Protein AF-A0A0C9SEK8-F1 (afdb_monomer)

Foldseek 3Di:
DPQQVVVVVVLVVLLCLVVCDVVVLADPVLSVVSVVLSVVLVVCSVVVVRVVSVVSSCLAANPPDDVPRHHSCCVGRVARHPVDSPDDDDPPVRVVPVD

pLDDT: mean 80.01, std 14.08, range [40.78, 96.75]

Radius of gyration: 15.39 Å; Cα contacts (8 Å, |Δi|>4): 79; chains: 1; bounding box: 40×40×31 Å

Mean predicted aligned error: 8.55 Å

Organism: Amblyomma americanum (NCBI:txid6943)

Secondary structure (DSSP, 8-state):
--SHHHHHHHHHHH--HHHHHHTTSS-HHHHHHHHHHHHHHHHHHHTT-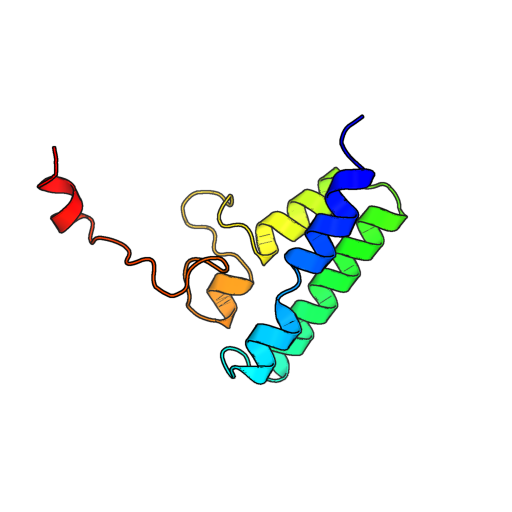HHHHHHHHHHHH-TTSPTTPPPHHHHHH--S-TT-TT-----HHHHTT--

Solvent-accessible surface area (backbone atoms only — not comparable to full-atom values): 5930 Å² total; per-residue (Å²): 138,75,64,69,83,53,47,59,63,44,47,68,69,64,61,48,49,65,60,36,37,78,70,62,52,31,53,74,67,47,37,49,56,44,52,54,50,53,50,53,31,50,51,26,51,75,71,66,38,53,68,62,20,52,53,50,47,32,49,36,62,38,85,82,49,60,95,91,59,73,27,52,45,32,69,65,54,68,42,87,38,83,94,40,83,80,68,75,80,74,53,74,76,61,57,73,76,75,122

Structure (mmCIF, N/CA/C/O backbone):
data_AF-A0A0C9SEK8-F1
#
_entry.id   AF-A0A0C9SEK8-F1
#
loop_
_atom_site.group_PDB
_atom_site.id
_atom_site.type_symbol
_atom_site.label_atom_id
_atom_site.label_alt_id
_atom_site.label_comp_id
_atom_site.label_asym_id
_atom_site.label_entity_id
_atom_site.label_seq_id
_atom_site.pdbx_PDB_ins_code
_atom_site.Cartn_x
_atom_site.Cartn_y
_atom_site.Cartn_z
_atom_site.occupancy
_atom_site.B_iso_or_equiv
_atom_site.auth_seq_id
_atom_site.auth_comp_id
_atom_site.auth_asym_id
_atom_site.auth_atom_id
_atom_site.pdbx_PDB_model_num
ATOM 1 N N . MET A 1 1 ? -13.491 16.037 14.528 1.00 40.78 1 MET A N 1
ATOM 2 C CA . MET A 1 1 ? -13.796 14.654 14.106 1.00 40.78 1 MET A CA 1
ATOM 3 C C . MET A 1 1 ? -13.801 14.570 12.580 1.00 40.78 1 MET A C 1
ATOM 5 O O . MET A 1 1 ? -14.857 14.585 11.973 1.00 40.78 1 MET A O 1
ATOM 9 N N . LEU A 1 2 ? -12.618 14.540 11.954 1.00 50.44 2 LEU A N 1
ATOM 10 C CA . LEU A 1 2 ? -12.452 14.408 10.492 1.00 50.44 2 LEU A CA 1
ATOM 11 C C . LEU A 1 2 ? -12.092 12.963 10.067 1.00 50.44 2 LEU A C 1
ATOM 13 O O . LEU A 1 2 ? -11.727 12.733 8.922 1.00 50.44 2 LEU A O 1
ATOM 17 N N . GLY A 1 3 ? -12.156 11.995 10.992 1.00 52.34 3 GLY A N 1
ATOM 18 C CA . GLY A 1 3 ? -11.496 10.690 10.841 1.00 52.34 3 GLY A CA 1
ATOM 19 C C . GLY A 1 3 ? -12.241 9.660 9.991 1.00 52.34 3 GLY A C 1
ATOM 20 O O . GLY A 1 3 ? -11.630 9.039 9.135 1.00 52.34 3 GLY A O 1
ATOM 21 N N . VAL A 1 4 ? -13.552 9.491 10.180 1.00 53.59 4 VAL A N 1
ATOM 22 C CA . VAL A 1 4 ? -14.264 8.312 9.640 1.00 53.59 4 VAL A CA 1
ATOM 23 C C . VAL A 1 4 ? -14.751 8.527 8.202 1.00 53.59 4 VAL A C 1
ATOM 25 O O . VAL A 1 4 ? -14.539 7.690 7.330 1.00 53.59 4 VAL A O 1
ATOM 28 N N . GLY A 1 5 ? -15.335 9.699 7.922 1.00 56.38 5 GLY A N 1
ATOM 29 C CA . GLY A 1 5 ? -15.902 10.015 6.604 1.00 56.38 5 GLY A CA 1
ATOM 30 C C . GLY A 1 5 ? -14.868 10.265 5.500 1.00 56.38 5 GLY A C 1
ATOM 31 O O . GLY A 1 5 ? -15.203 10.159 4.327 1.00 56.38 5 GLY A O 1
ATOM 32 N N . PHE A 1 6 ? -13.618 10.586 5.852 1.00 58.31 6 PHE A N 1
ATOM 33 C CA . PHE A 1 6 ? -12.542 10.808 4.879 1.00 58.31 6 PHE A CA 1
ATOM 34 C C . PHE A 1 6 ? -11.794 9.517 4.524 1.00 58.31 6 PHE A C 1
ATOM 36 O O . PHE A 1 6 ? -11.403 9.333 3.374 1.00 58.31 6 PHE A O 1
ATOM 43 N N . LEU A 1 7 ? -11.607 8.611 5.491 1.00 60.03 7 LEU A N 1
ATOM 44 C CA . LEU A 1 7 ? -10.815 7.395 5.296 1.00 60.03 7 LEU A CA 1
ATOM 45 C C . LEU A 1 7 ? -11.497 6.391 4.367 1.00 60.03 7 LEU A C 1
ATOM 47 O O . LEU A 1 7 ? -10.821 5.827 3.519 1.00 60.03 7 LEU A O 1
ATOM 51 N N . PHE A 1 8 ? -12.814 6.199 4.466 1.00 66.12 8 PHE A N 1
ATOM 52 C CA . PHE A 1 8 ? -13.511 5.216 3.627 1.00 66.12 8 PHE A CA 1
ATOM 53 C C . PHE A 1 8 ? -13.420 5.547 2.123 1.00 66.12 8 PHE A C 1
ATOM 55 O O . PHE A 1 8 ? -12.904 4.721 1.369 1.00 66.12 8 PHE A O 1
ATOM 62 N N . PRO A 1 9 ? -13.776 6.772 1.673 1.00 73.94 9 PRO A N 1
ATOM 63 C CA . PRO A 1 9 ? -13.589 7.162 0.275 1.00 73.94 9 PRO A CA 1
ATOM 64 C C . PRO A 1 9 ? -12.115 7.172 -0.144 1.00 73.94 9 PRO A C 1
ATOM 66 O O . PRO A 1 9 ? -11.791 6.844 -1.282 1.00 73.94 9 PRO A O 1
ATOM 69 N N . LEU A 1 10 ? -11.203 7.528 0.770 1.00 75.88 10 LEU A N 1
ATOM 70 C CA . LEU A 1 10 ? -9.771 7.497 0.490 1.00 75.88 10 LEU A CA 1
ATOM 71 C C . LEU A 1 10 ? -9.272 6.073 0.245 1.00 75.88 10 LEU A C 1
ATOM 73 O O . LEU A 1 10 ? -8.438 5.890 -0.633 1.00 75.88 10 LEU A O 1
ATOM 77 N N . LEU A 1 11 ? -9.750 5.077 0.995 1.00 79.06 11 LEU A N 1
ATOM 78 C CA . LEU A 1 11 ? -9.314 3.691 0.836 1.00 79.06 11 LEU A CA 1
ATOM 79 C C . LEU A 1 11 ? -9.718 3.124 -0.518 1.00 79.06 11 LEU A C 1
ATOM 81 O O . LEU A 1 11 ? -8.891 2.485 -1.159 1.00 79.06 11 LEU A O 1
ATOM 85 N N . ASP A 1 12 ? -10.928 3.420 -0.984 1.00 79.50 12 ASP A N 1
ATOM 86 C CA . ASP A 1 12 ? -11.379 2.970 -2.302 1.00 79.50 12 ASP A CA 1
ATOM 87 C C . ASP A 1 12 ? -10.610 3.657 -3.446 1.00 79.50 12 ASP A C 1
ATOM 89 O O . ASP A 1 12 ? -10.379 3.049 -4.486 1.00 79.50 12 ASP A O 1
ATOM 93 N N . ILE A 1 13 ? -10.143 4.896 -3.247 1.00 78.75 13 ILE A N 1
ATOM 94 C CA . ILE A 1 13 ? -9.276 5.602 -4.208 1.00 78.75 13 ILE A CA 1
ATOM 95 C C . ILE A 1 13 ? -7.821 5.104 -4.131 1.00 78.75 13 ILE A C 1
ATOM 97 O O . ILE A 1 13 ? -7.118 5.035 -5.141 1.00 78.75 13 ILE A O 1
ATOM 101 N N . ALA A 1 14 ? -7.335 4.807 -2.927 1.00 83.25 14 ALA A N 1
ATOM 102 C CA . ALA A 1 14 ? -5.950 4.430 -2.675 1.00 83.25 14 ALA A CA 1
ATOM 103 C C . ALA A 1 14 ? -5.656 2.968 -3.033 1.00 83.25 14 ALA A C 1
ATOM 105 O O . ALA A 1 14 ? -4.501 2.641 -3.329 1.00 83.25 14 ALA A O 1
ATOM 106 N N . ASP A 1 15 ? -6.668 2.101 -3.013 1.00 89.31 15 ASP A N 1
ATOM 107 C CA . ASP A 1 15 ? -6.563 0.702 -3.411 1.00 89.31 15 ASP A CA 1
ATOM 108 C C . ASP A 1 15 ? -6.405 0.572 -4.934 1.00 89.31 15 ASP A C 1
ATOM 110 O O . ASP A 1 15 ? -7.350 0.383 -5.695 1.00 89.31 15 ASP A O 1
ATOM 114 N N . SER A 1 16 ? -5.158 0.690 -5.394 1.00 87.88 16 SER A N 1
ATOM 115 C CA . SER A 1 16 ? -4.791 0.559 -6.810 1.00 87.88 16 SER A CA 1
ATOM 116 C C . SER A 1 16 ? -4.525 -0.885 -7.241 1.00 87.88 16 SER A C 1
ATOM 118 O O . SER A 1 16 ? -4.029 -1.108 -8.345 1.00 87.88 16 SER A O 1
ATOM 120 N N . THR A 1 17 ? -4.850 -1.872 -6.404 1.00 91.88 17 THR A N 1
ATOM 121 C CA . THR A 1 17 ? -4.444 -3.271 -6.594 1.00 91.88 17 THR A CA 1
ATOM 122 C C . THR A 1 17 ? -4.819 -3.820 -7.972 1.00 91.88 17 THR A C 1
ATOM 124 O O . THR A 1 17 ? -3.961 -4.341 -8.686 1.00 91.88 17 THR A O 1
ATOM 127 N N . GLU A 1 18 ? -6.080 -3.659 -8.384 1.00 91.62 18 GLU A N 1
ATOM 128 C CA . GLU A 1 18 ? -6.560 -4.161 -9.679 1.00 91.62 18 GLU A CA 1
ATOM 129 C C . GLU A 1 18 ? -5.957 -3.402 -10.861 1.00 91.62 18 GLU A C 1
ATOM 131 O O . GLU A 1 18 ? -5.581 -4.013 -11.860 1.00 91.62 18 GLU A O 1
ATOM 136 N N . TYR A 1 19 ? -5.791 -2.082 -10.737 1.00 89.31 19 TYR A N 1
ATOM 137 C CA . TYR A 1 19 ? -5.124 -1.288 -11.767 1.00 89.31 19 TYR A CA 1
ATOM 138 C C . TYR A 1 19 ? -3.690 -1.778 -11.990 1.00 89.31 19 TYR A C 1
ATOM 140 O O . TYR A 1 19 ? -3.291 -2.018 -13.130 1.00 89.31 19 TYR A O 1
ATOM 148 N N . LEU A 1 20 ? -2.922 -1.971 -10.914 1.00 90.06 20 LEU A N 1
ATOM 149 C CA . LEU A 1 20 ? -1.535 -2.435 -10.988 1.00 90.06 20 LEU A CA 1
ATOM 150 C C . LEU A 1 20 ? -1.432 -3.839 -11.584 1.00 90.06 20 LEU A C 1
ATOM 152 O O . LEU A 1 20 ? -0.513 -4.114 -12.354 1.00 90.06 20 LEU A O 1
ATOM 156 N N . TYR A 1 21 ? -2.377 -4.716 -11.256 1.00 92.62 21 TYR A N 1
ATOM 157 C CA . TYR A 1 21 ? -2.394 -6.077 -11.774 1.00 92.62 21 TYR A CA 1
ATOM 158 C C . TYR A 1 21 ? -2.754 -6.13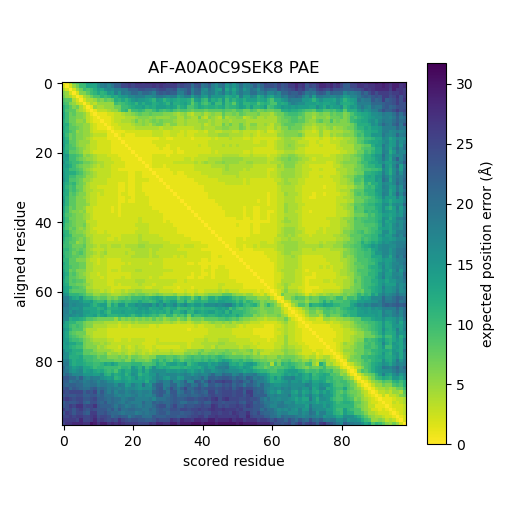3 -13.264 1.00 92.62 21 TYR A C 1
ATOM 160 O O . TYR A 1 21 ? -2.012 -6.703 -14.062 1.00 92.62 21 TYR A O 1
ATOM 168 N N . ILE A 1 22 ? -3.850 -5.485 -13.672 1.00 91.75 22 ILE A N 1
ATOM 169 C CA . ILE A 1 22 ? -4.313 -5.490 -15.070 1.00 91.75 22 ILE A CA 1
ATOM 170 C C . ILE A 1 22 ? -3.301 -4.789 -15.989 1.00 91.75 22 ILE A C 1
ATOM 172 O O . ILE A 1 22 ? -3.085 -5.223 -17.121 1.00 91.75 22 ILE A O 1
ATOM 176 N N . SER A 1 23 ? -2.626 -3.746 -15.494 1.00 88.06 23 SER A N 1
ATOM 177 C CA . SER A 1 23 ? -1.528 -3.072 -16.207 1.00 88.06 23 SER A CA 1
ATOM 178 C C . SER A 1 23 ? -0.202 -3.845 -16.195 1.00 88.06 23 SER A C 1
ATOM 180 O O . SER A 1 23 ? 0.768 -3.384 -16.795 1.00 88.06 23 SER A O 1
ATOM 182 N N . ARG A 1 24 ? -0.156 -5.027 -15.560 1.00 88.25 24 ARG A N 1
ATOM 183 C CA . ARG A 1 24 ? 1.031 -5.886 -15.407 1.00 88.25 24 ARG A CA 1
ATOM 184 C C . ARG A 1 24 ? 2.214 -5.210 -14.708 1.00 88.25 24 ARG A C 1
ATOM 186 O O . ARG A 1 24 ? 3.362 -5.584 -14.936 1.00 88.25 24 ARG A O 1
ATOM 193 N N . LEU A 1 25 ? 1.946 -4.230 -13.847 1.00 87.94 25 LEU A N 1
ATOM 194 C CA . LEU A 1 25 ? 2.960 -3.620 -12.980 1.00 87.94 25 LEU A CA 1
ATOM 195 C C . LEU A 1 25 ? 3.253 -4.485 -11.747 1.00 87.94 25 LEU A C 1
ATOM 197 O O . LEU A 1 25 ? 4.289 -4.309 -11.112 1.00 87.94 25 LEU A O 1
ATOM 201 N N . ILE A 1 26 ? 2.350 -5.413 -11.419 1.00 92.12 26 ILE A N 1
ATOM 202 C CA . ILE A 1 26 ? 2.536 -6.461 -10.412 1.00 92.12 26 ILE A CA 1
ATOM 203 C C . ILE A 1 26 ? 2.048 -7.805 -10.959 1.00 92.12 26 ILE A C 1
ATOM 205 O O . ILE A 1 26 ? 1.180 -7.849 -11.832 1.00 92.12 26 ILE A O 1
ATOM 209 N N . ASP A 1 27 ? 2.593 -8.895 -10.427 1.00 92.31 27 ASP A N 1
ATOM 210 C CA . ASP A 1 27 ? 2.161 -10.265 -10.711 1.00 92.31 27 ASP A CA 1
ATOM 211 C C . ASP A 1 27 ? 1.104 -10.753 -9.700 1.00 92.31 27 ASP A C 1
ATOM 213 O O . ASP A 1 27 ? 0.644 -10.004 -8.831 1.00 92.31 27 ASP A O 1
ATOM 217 N N . ASP A 1 28 ? 0.709 -12.026 -9.797 1.00 96.00 28 ASP A N 1
ATOM 218 C CA . ASP A 1 28 ? -0.265 -12.64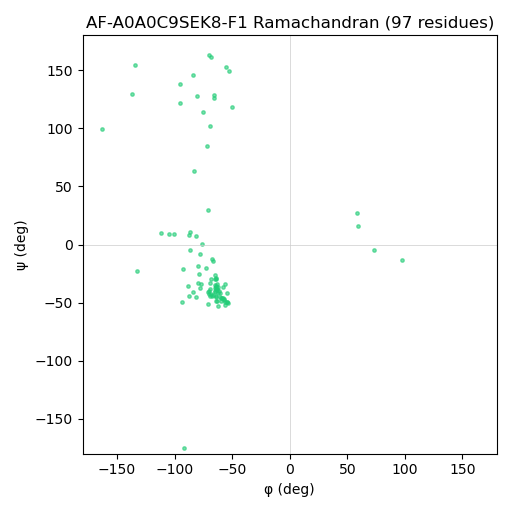0 -8.882 1.00 96.00 28 ASP A CA 1
ATOM 219 C C . ASP A 1 28 ? 0.182 -12.566 -7.415 1.00 96.00 28 ASP A C 1
ATOM 221 O O . ASP A 1 28 ? -0.634 -12.363 -6.508 1.00 96.00 28 ASP A O 1
ATOM 225 N N . HIS A 1 29 ? 1.487 -12.704 -7.172 1.00 94.94 29 HIS A N 1
ATOM 226 C CA . HIS A 1 29 ? 2.059 -12.634 -5.836 1.00 94.94 29 HIS A CA 1
ATOM 227 C C . HIS A 1 29 ? 1.988 -11.205 -5.278 1.00 94.94 29 HIS A C 1
ATOM 229 O O . HIS A 1 29 ? 1.576 -11.000 -4.134 1.00 94.94 29 HIS A O 1
ATOM 235 N N . GLY A 1 30 ? 2.330 -10.204 -6.090 1.00 92.25 30 GLY A N 1
ATOM 236 C CA . GLY A 1 30 ? 2.181 -8.794 -5.753 1.00 92.25 30 GLY A CA 1
ATOM 237 C C . GLY A 1 30 ? 0.725 -8.418 -5.495 1.00 92.25 30 GLY A C 1
ATOM 238 O O . GLY A 1 30 ? 0.425 -7.796 -4.474 1.00 92.25 30 GLY A O 1
ATOM 239 N N . ARG A 1 31 ? -0.200 -8.873 -6.351 1.00 95.06 31 ARG A N 1
ATOM 240 C CA . ARG A 1 31 ? -1.643 -8.667 -6.170 1.00 95.06 31 ARG A CA 1
ATOM 241 C C . ARG A 1 31 ? -2.121 -9.223 -4.833 1.00 95.06 31 ARG A C 1
ATOM 243 O O . ARG A 1 31 ? -2.818 -8.527 -4.099 1.00 95.06 31 ARG A O 1
ATOM 250 N N . LYS A 1 32 ? -1.722 -10.450 -4.483 1.00 96.75 32 LYS A N 1
ATOM 251 C CA . LYS A 1 32 ? -2.104 -11.078 -3.211 1.00 96.75 32 LYS A CA 1
ATOM 252 C C . LYS A 1 32 ? -1.636 -10.261 -2.003 1.00 96.75 32 LYS A C 1
ATOM 254 O O . LYS A 1 32 ? -2.440 -10.003 -1.110 1.00 96.75 32 LYS A O 1
ATOM 259 N N . GLN A 1 33 ? -0.383 -9.800 -2.004 1.00 95.31 33 GLN A N 1
ATOM 260 C CA . GLN A 1 33 ? 0.158 -8.968 -0.921 1.00 95.31 33 GLN A CA 1
ATOM 261 C C . GLN A 1 33 ? -0.617 -7.657 -0.749 1.00 95.31 33 GLN A C 1
ATOM 263 O O . GLN A 1 33 ? -0.903 -7.241 0.374 1.00 95.31 33 GLN A O 1
ATOM 268 N N . PHE A 1 34 ? -0.972 -7.012 -1.860 1.00 94.00 34 PHE A N 1
ATOM 269 C CA . PHE A 1 34 ? -1.774 -5.796 -1.848 1.00 94.00 34 PHE A CA 1
ATOM 270 C C . PHE A 1 34 ? -3.186 -6.043 -1.295 1.00 94.00 34 PHE A C 1
ATOM 272 O O . PHE A 1 34 ? -3.599 -5.345 -0.369 1.00 94.00 34 PHE A O 1
ATOM 279 N N . VAL A 1 35 ? -3.885 -7.081 -1.772 1.00 95.50 35 VAL A N 1
ATOM 280 C CA . VAL A 1 35 ? -5.219 -7.458 -1.269 1.00 95.50 35 VAL A CA 1
ATOM 281 C C . VAL A 1 35 ? -5.192 -7.736 0.234 1.00 95.50 35 VAL A C 1
ATOM 283 O O . VAL A 1 35 ? -6.042 -7.239 0.970 1.00 95.50 35 VAL A O 1
ATOM 286 N N . GLU A 1 36 ? -4.228 -8.523 0.714 1.00 96.00 36 GLU A N 1
ATOM 287 C CA . GLU A 1 36 ? -4.095 -8.833 2.144 1.00 96.00 36 GLU A CA 1
ATOM 288 C C . GLU A 1 36 ? -3.843 -7.571 2.971 1.00 96.00 36 GLU A C 1
ATOM 290 O O . GLU A 1 36 ? -4.430 -7.390 4.040 1.00 96.00 36 GLU A O 1
ATOM 295 N N . ARG A 1 37 ? -3.023 -6.655 2.452 1.00 95.00 37 ARG A N 1
ATOM 296 C CA . ARG A 1 37 ? -2.728 -5.397 3.126 1.00 95.00 37 ARG A CA 1
ATOM 297 C C . ARG A 1 37 ? -3.943 -4.475 3.203 1.00 95.00 37 ARG A C 1
ATOM 299 O O . ARG A 1 37 ? -4.196 -3.923 4.270 1.00 95.00 37 ARG A O 1
ATOM 306 N N . PHE A 1 38 ? -4.700 -4.320 2.119 1.00 94.25 38 PHE A N 1
ATOM 307 C CA . PHE A 1 38 ? -5.912 -3.497 2.117 1.00 94.25 38 PHE A CA 1
ATOM 308 C C . PHE A 1 38 ? -7.038 -4.112 2.952 1.00 94.25 38 PHE A C 1
ATOM 310 O O . PHE A 1 38 ? -7.745 -3.373 3.634 1.00 94.25 38 PHE A O 1
ATOM 317 N N . LYS A 1 39 ? -7.150 -5.446 3.010 1.00 94.75 39 LYS A N 1
ATOM 318 C CA . LYS A 1 39 ? -8.039 -6.128 3.967 1.00 94.75 39 LYS A CA 1
ATOM 319 C C . LYS A 1 39 ? -7.690 -5.791 5.414 1.00 94.75 39 LYS A C 1
ATOM 321 O O . LYS A 1 39 ? -8.580 -5.451 6.183 1.00 94.75 39 LYS A O 1
ATOM 326 N N . LEU A 1 40 ? -6.405 -5.832 5.769 1.00 94.94 40 LEU A N 1
ATOM 327 C CA . LEU A 1 40 ? -5.951 -5.476 7.114 1.00 94.94 40 LEU A CA 1
ATOM 328 C C . LEU A 1 40 ? -6.239 -4.004 7.451 1.00 94.94 40 LEU A C 1
ATOM 330 O O . LEU A 1 40 ? -6.640 -3.695 8.567 1.00 94.94 40 LEU A O 1
ATOM 334 N N . ILE A 1 41 ? -6.065 -3.091 6.491 1.00 92.75 41 ILE A N 1
ATOM 335 C CA . ILE A 1 41 ? -6.398 -1.675 6.695 1.00 92.75 41 ILE A CA 1
ATOM 336 C C . ILE A 1 41 ? -7.903 -1.497 6.937 1.00 92.75 41 ILE A C 1
ATOM 338 O O . ILE A 1 41 ? -8.277 -0.765 7.848 1.00 92.75 41 ILE A O 1
ATOM 342 N N . ARG A 1 42 ? -8.758 -2.173 6.155 1.00 91.62 42 ARG A N 1
ATOM 343 C CA . ARG A 1 42 ? -10.219 -2.132 6.338 1.00 91.62 42 ARG A CA 1
ATOM 344 C C . ARG A 1 42 ? -10.631 -2.687 7.703 1.00 91.62 42 ARG A C 1
ATOM 346 O O . ARG A 1 42 ? -11.415 -2.034 8.376 1.00 91.62 42 ARG A O 1
ATOM 353 N N . TYR A 1 43 ? -10.017 -3.784 8.148 1.00 94.00 43 TYR A N 1
ATOM 354 C CA . TYR A 1 43 ? -10.216 -4.326 9.497 1.00 94.00 43 TYR A CA 1
ATOM 355 C C . TYR A 1 43 ? -9.948 -3.276 10.590 1.00 94.00 43 TYR A C 1
ATOM 357 O O . TYR A 1 43 ? -10.804 -3.032 11.428 1.00 94.00 43 TYR A O 1
ATOM 365 N N . PHE A 1 44 ? -8.811 -2.571 10.543 1.00 92.50 44 PHE A N 1
ATOM 366 C CA . PHE A 1 44 ? -8.522 -1.517 11.529 1.00 92.50 44 PHE A CA 1
ATOM 367 C C . PHE A 1 44 ? -9.494 -0.331 11.463 1.00 92.50 44 PHE A C 1
ATOM 369 O O . PHE A 1 44 ? -9.723 0.323 12.472 1.00 92.50 44 PHE A O 1
ATOM 376 N N . VAL A 1 45 ? -10.071 -0.033 10.295 1.00 88.56 45 VAL A N 1
ATOM 377 C CA . VAL A 1 45 ? -11.129 0.985 10.190 1.00 88.56 45 VAL A CA 1
ATOM 378 C C . VAL A 1 45 ? -12.429 0.504 10.833 1.00 88.56 45 VAL A C 1
ATOM 380 O O . VAL A 1 45 ? -13.082 1.297 11.505 1.00 88.56 45 VAL A O 1
ATOM 383 N N . GLU A 1 46 ? -12.798 -0.763 10.633 1.00 90.25 46 GLU A N 1
ATOM 384 C CA . GLU A 1 46 ? -13.995 -1.377 11.225 1.00 90.25 46 GLU A CA 1
ATOM 385 C C . GLU A 1 46 ? -13.908 -1.443 12.758 1.00 90.25 46 GLU A C 1
ATOM 387 O O . GLU A 1 46 ? -14.900 -1.181 13.429 1.00 90.25 46 GLU A O 1
ATOM 392 N N . GLU A 1 47 ? -12.712 -1.682 13.302 1.00 93.50 47 GLU A N 1
ATOM 393 C CA . GLU A 1 47 ? -12.431 -1.675 14.747 1.00 93.50 47 GLU A CA 1
ATOM 394 C C . GLU A 1 47 ? -12.205 -0.263 15.331 1.00 93.50 47 GLU A C 1
ATOM 396 O O . GLU A 1 47 ? -11.812 -0.114 16.485 1.00 93.50 47 GLU A O 1
ATOM 401 N N . GLU A 1 48 ? -12.419 0.796 14.543 1.00 89.75 48 GLU A N 1
ATOM 402 C CA . GLU A 1 48 ? -12.181 2.199 14.923 1.00 89.75 48 GLU A CA 1
ATOM 403 C C . GLU A 1 48 ? -10.719 2.530 15.323 1.00 89.75 48 GLU A C 1
ATOM 405 O O . GLU A 1 48 ? -10.422 3.605 15.858 1.00 89.75 48 GLU A O 1
ATOM 410 N N . GLU A 1 49 ? -9.760 1.663 14.984 1.00 90.88 49 GLU A N 1
ATOM 411 C CA . GLU A 1 49 ? -8.315 1.840 15.179 1.00 90.88 49 GLU A CA 1
ATOM 412 C C . GLU A 1 49 ? -7.697 2.679 14.039 1.00 90.88 49 GLU A C 1
ATOM 414 O O . GLU A 1 49 ? -6.859 2.247 13.239 1.00 90.88 49 GLU A O 1
ATOM 419 N N . TYR A 1 50 ? -8.134 3.937 13.925 1.00 86.94 50 TYR A N 1
ATOM 420 C CA . TYR A 1 50 ? -7.796 4.798 12.783 1.00 86.94 50 TYR A CA 1
ATOM 421 C C . TYR A 1 50 ? -6.303 5.132 12.657 1.00 86.94 50 TYR A C 1
ATOM 423 O O . TYR A 1 50 ? -5.813 5.371 11.549 1.00 86.94 50 TYR A O 1
ATOM 431 N N . PHE A 1 51 ? -5.569 5.184 13.772 1.00 88.12 51 PHE A N 1
ATOM 432 C CA . PHE A 1 51 ? -4.133 5.465 13.752 1.00 88.12 51 PHE A CA 1
ATOM 433 C C . PHE A 1 51 ? -3.360 4.303 13.113 1.00 88.12 51 PHE A C 1
ATOM 435 O O . PHE A 1 51 ? -2.498 4.513 12.255 1.00 88.12 51 PHE A O 1
ATOM 442 N N . GLU A 1 52 ? -3.723 3.076 13.463 1.00 91.19 52 GLU A N 1
ATOM 443 C CA . GLU A 1 52 ? -3.209 1.828 12.923 1.00 91.19 52 GLU A CA 1
ATOM 444 C C . GLU A 1 52 ? -3.552 1.728 11.437 1.00 91.19 52 GLU A C 1
ATOM 446 O O . GLU A 1 52 ? -2.649 1.537 10.615 1.00 91.19 52 GLU A O 1
ATOM 451 N N . ALA A 1 53 ? -4.813 1.975 11.067 1.00 90.75 53 ALA A N 1
ATOM 452 C CA . ALA A 1 53 ? -5.246 2.024 9.672 1.00 90.75 53 ALA A CA 1
ATOM 453 C C . ALA A 1 53 ? -4.411 3.022 8.846 1.00 90.75 53 ALA A C 1
ATOM 455 O O . ALA A 1 53 ? -3.857 2.664 7.802 1.00 90.75 53 ALA A O 1
ATOM 456 N N . ALA A 1 54 ? -4.239 4.256 9.336 1.00 87.00 54 ALA A N 1
ATOM 457 C CA . 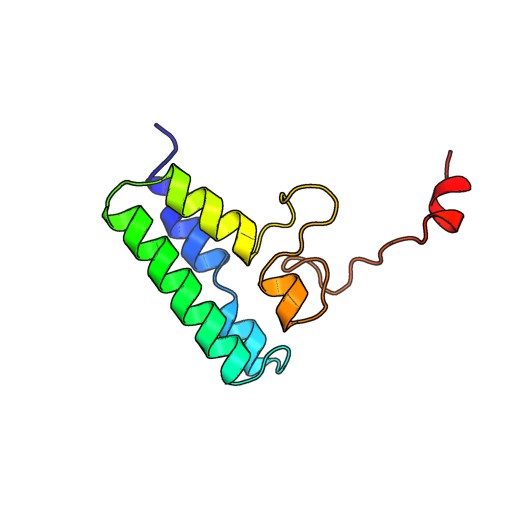ALA A 1 54 ? -3.448 5.290 8.668 1.00 87.00 54 ALA A CA 1
ATOM 458 C C . ALA A 1 54 ? -1.959 4.915 8.561 1.00 87.00 54 ALA A C 1
ATOM 460 O O . ALA A 1 54 ? -1.321 5.150 7.528 1.00 87.00 54 ALA A O 1
ATOM 461 N N . LYS A 1 55 ? -1.395 4.287 9.597 1.00 88.19 55 LYS A N 1
ATOM 462 C CA . LYS A 1 55 ? -0.014 3.787 9.604 1.00 88.19 55 LYS A CA 1
ATOM 463 C C . LYS A 1 55 ? 0.192 2.688 8.563 1.00 88.19 55 LYS A C 1
ATOM 465 O O . LYS A 1 55 ? 1.189 2.719 7.834 1.00 88.19 55 LYS A O 1
ATOM 470 N N . PHE A 1 56 ? -0.728 1.730 8.466 1.00 91.12 56 PHE A N 1
ATOM 471 C CA . PHE A 1 56 ? -0.667 0.680 7.449 1.00 91.12 56 PHE A CA 1
ATOM 472 C C . PHE A 1 56 ? -0.864 1.241 6.044 1.00 91.12 56 PHE A C 1
ATOM 474 O O . PHE A 1 56 ? -0.090 0.889 5.151 1.00 91.12 56 PHE A O 1
ATOM 481 N N . LEU A 1 57 ? -1.818 2.154 5.847 1.00 89.50 57 LEU A N 1
ATOM 482 C CA . LEU A 1 57 ? -2.023 2.826 4.565 1.00 89.50 57 LEU A CA 1
ATOM 483 C C . LEU A 1 57 ? -0.756 3.568 4.126 1.00 89.50 57 LEU A C 1
ATOM 485 O O . LEU A 1 57 ? -0.281 3.382 3.004 1.00 89.50 57 LEU A O 1
ATOM 489 N N . THR A 1 58 ? -0.140 4.312 5.048 1.00 87.12 58 THR A N 1
ATOM 490 C CA . THR A 1 58 ? 1.103 5.042 4.789 1.00 87.12 58 THR A CA 1
ATOM 491 C C . THR A 1 58 ? 2.203 4.106 4.301 1.00 87.12 58 THR A C 1
ATOM 493 O O . THR A 1 58 ? 2.752 4.295 3.223 1.00 87.12 58 THR A O 1
ATOM 496 N N . ARG A 1 59 ? 2.459 3.013 5.025 1.00 89.56 59 ARG A N 1
ATOM 497 C CA . ARG A 1 59 ? 3.487 2.023 4.656 1.00 89.56 59 ARG A CA 1
ATOM 498 C C . ARG A 1 59 ? 3.180 1.247 3.375 1.00 89.56 59 ARG A C 1
ATOM 500 O O . ARG A 1 59 ? 4.051 0.548 2.858 1.00 89.56 59 ARG A O 1
ATOM 507 N N . THR A 1 60 ? 1.949 1.308 2.885 1.00 90.00 60 THR A N 1
ATOM 508 C CA . THR A 1 60 ? 1.529 0.556 1.702 1.00 90.00 60 THR A CA 1
ATOM 509 C C . THR A 1 60 ? 1.678 1.395 0.445 1.00 90.00 60 THR A C 1
ATOM 511 O O . THR A 1 60 ? 2.313 0.937 -0.504 1.00 90.00 60 THR A O 1
ATOM 514 N N . VAL A 1 61 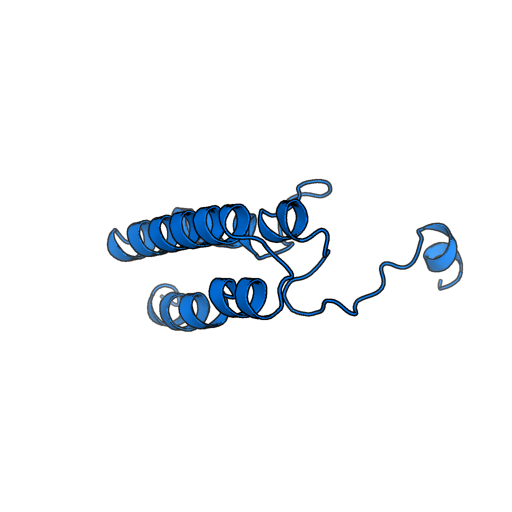? 1.164 2.628 0.464 1.00 86.50 61 VAL A N 1
ATOM 515 C CA . VAL A 1 61 ? 1.007 3.445 -0.750 1.00 86.50 61 VAL A CA 1
ATOM 516 C C . VAL A 1 61 ? 1.513 4.881 -0.626 1.00 86.50 61 VAL A C 1
ATOM 518 O O . VAL A 1 61 ? 1.839 5.498 -1.640 1.00 86.50 61 VAL A O 1
ATOM 521 N N . MET A 1 62 ? 1.618 5.435 0.588 1.00 76.94 62 MET A N 1
ATOM 522 C CA . MET A 1 62 ? 2.024 6.831 0.762 1.00 76.94 62 MET A CA 1
ATOM 523 C C . MET A 1 62 ? 3.525 6.923 1.018 1.00 76.94 62 MET A C 1
ATOM 525 O O . MET A 1 62 ? 4.049 6.428 2.012 1.00 76.94 62 MET A O 1
ATOM 529 N N . SER A 1 63 ? 4.240 7.648 0.166 1.00 66.31 63 SER A N 1
ATOM 530 C CA . SER A 1 63 ? 5.674 7.916 0.331 1.00 66.31 63 SER A CA 1
ATOM 531 C C . SER A 1 63 ? 5.989 8.890 1.489 1.00 66.31 63 SER A C 1
ATOM 533 O O . SER A 1 63 ? 6.956 9.637 1.415 1.00 66.31 63 SER A O 1
ATOM 535 N N . MET A 1 64 ? 5.166 8.915 2.546 1.00 66.25 64 MET A N 1
ATOM 536 C CA . MET A 1 64 ? 5.352 9.693 3.783 1.00 66.25 64 MET A CA 1
ATOM 537 C C . MET A 1 64 ? 6.179 8.935 4.837 1.00 66.25 64 MET A C 1
ATOM 539 O O . MET A 1 64 ? 6.272 9.359 5.988 1.00 66.25 64 MET A O 1
ATOM 543 N N . SER A 1 65 ? 6.755 7.791 4.463 1.00 62.72 65 SER A N 1
ATOM 544 C CA . SER A 1 65 ? 7.631 7.007 5.335 1.00 62.72 65 SER A CA 1
ATOM 545 C C . SER A 1 65 ? 8.947 7.756 5.596 1.00 62.72 65 SER A C 1
ATOM 547 O O . SER A 1 65 ? 9.295 8.697 4.877 1.00 62.72 65 SER A O 1
ATOM 549 N N . LYS A 1 66 ? 9.685 7.369 6.645 1.00 67.62 66 LYS A N 1
ATOM 550 C CA . LYS A 1 66 ? 10.963 8.016 6.992 1.00 67.62 66 LYS A CA 1
ATOM 551 C C . LYS A 1 66 ? 11.934 7.994 5.799 1.00 67.62 66 LYS A C 1
ATOM 553 O O . LYS A 1 66 ? 11.871 7.062 4.995 1.00 67.62 66 LYS A O 1
ATOM 558 N N . PRO A 1 67 ? 12.876 8.953 5.690 1.00 66.50 67 PRO A N 1
ATOM 559 C CA . PRO A 1 67 ? 13.901 8.919 4.649 1.00 66.50 67 PRO A CA 1
ATOM 560 C C . PRO A 1 67 ? 14.602 7.551 4.597 1.00 66.50 67 PRO A C 1
ATOM 562 O O . PRO A 1 67 ? 15.212 7.129 5.576 1.00 66.50 67 PRO A O 1
ATOM 565 N N . GLY A 1 68 ? 14.492 6.857 3.460 1.00 72.12 68 GLY A N 1
ATOM 566 C CA . GLY A 1 68 ? 15.070 5.523 3.244 1.00 72.12 68 GLY A CA 1
ATOM 567 C C . GLY A 1 68 ? 14.110 4.340 3.431 1.00 72.12 68 GLY A C 1
ATOM 568 O O . GLY A 1 68 ? 14.432 3.244 2.975 1.00 72.12 68 GLY A O 1
ATOM 569 N N . GLU A 1 69 ? 12.928 4.532 4.023 1.00 81.62 69 GLU A N 1
ATOM 570 C CA . GLU A 1 69 ? 11.894 3.493 4.081 1.00 81.62 69 GLU A CA 1
ATOM 571 C C . GLU A 1 69 ? 11.112 3.438 2.761 1.00 81.62 69 GLU A C 1
ATOM 573 O O . GLU A 1 69 ? 10.603 4.452 2.281 1.00 81.62 69 GLU A O 1
ATOM 578 N N . LYS A 1 70 ? 11.006 2.236 2.181 1.00 85.00 70 LYS A N 1
ATOM 579 C CA . LYS A 1 70 ? 10.200 1.976 0.983 1.00 85.00 70 LYS A CA 1
ATOM 580 C C . LYS A 1 70 ? 8.821 1.451 1.367 1.00 85.00 70 LYS A C 1
ATOM 582 O O . LYS A 1 70 ? 8.703 0.580 2.229 1.00 85.00 70 LYS A O 1
ATOM 587 N N . THR A 1 71 ? 7.788 1.939 0.694 1.00 89.44 71 THR A N 1
ATOM 588 C CA . THR A 1 71 ? 6.432 1.401 0.794 1.00 89.44 71 THR A CA 1
ATOM 589 C C . THR A 1 71 ? 6.334 0.027 0.133 1.00 89.44 71 THR A C 1
ATOM 591 O O . THR A 1 71 ? 7.173 -0.346 -0.691 1.00 89.44 71 THR A O 1
ATOM 594 N N . LEU A 1 72 ? 5.276 -0.726 0.448 1.00 89.38 72 LEU A N 1
ATOM 595 C CA . LEU A 1 72 ? 4.977 -1.981 -0.250 1.00 89.38 72 LEU A CA 1
ATOM 596 C C . LEU A 1 72 ? 4.880 -1.767 -1.771 1.00 89.38 72 LEU A C 1
ATOM 598 O O . LEU A 1 72 ? 5.442 -2.545 -2.538 1.00 89.38 72 LEU A O 1
ATOM 602 N N . PHE A 1 73 ? 4.244 -0.673 -2.196 1.00 89.44 73 PHE A N 1
ATOM 603 C CA . PHE A 1 73 ? 4.192 -0.267 -3.598 1.00 89.44 73 PHE A CA 1
ATOM 604 C C . PHE A 1 73 ? 5.582 -0.111 -4.217 1.00 89.44 73 PHE A C 1
ATOM 606 O O . PHE A 1 73 ? 5.850 -0.697 -5.266 1.00 89.44 73 PHE A O 1
ATOM 613 N N . GLN A 1 74 ? 6.484 0.619 -3.557 1.00 87.88 74 GLN A N 1
ATOM 614 C CA . GLN A 1 74 ? 7.847 0.827 -4.052 1.00 87.88 74 GLN A CA 1
ATOM 615 C C . GLN A 1 74 ? 8.639 -0.482 -4.126 1.00 87.88 74 GLN A C 1
ATOM 617 O O . GLN A 1 74 ? 9.440 -0.667 -5.039 1.00 87.88 74 GLN A O 1
ATOM 622 N N . LEU A 1 75 ? 8.430 -1.389 -3.169 1.00 88.25 75 LEU A N 1
ATOM 623 C CA . LEU A 1 75 ? 9.121 -2.676 -3.126 1.00 88.25 75 LEU A CA 1
ATOM 624 C C . LEU A 1 75 ? 8.659 -3.625 -4.232 1.00 88.25 75 LEU A C 1
ATOM 626 O O . LEU A 1 75 ? 9.497 -4.286 -4.837 1.00 88.25 75 LEU A O 1
ATOM 630 N N . ILE A 1 76 ? 7.352 -3.695 -4.489 1.00 87.75 76 ILE A N 1
ATOM 631 C CA . ILE A 1 76 ? 6.788 -4.661 -5.440 1.00 87.75 76 ILE A CA 1
ATOM 632 C C . ILE A 1 76 ? 6.859 -4.139 -6.876 1.00 87.75 76 ILE A C 1
ATOM 634 O O . ILE A 1 76 ? 7.179 -4.897 -7.783 1.00 87.75 76 ILE A O 1
ATOM 638 N N . THR A 1 77 ? 6.573 -2.856 -7.096 1.00 84.94 77 THR A N 1
ATOM 639 C CA . THR A 1 77 ? 6.480 -2.303 -8.457 1.00 84.94 77 THR A CA 1
ATOM 640 C C . THR A 1 77 ? 7.789 -1.697 -8.960 1.00 84.94 77 THR A C 1
ATOM 642 O O . THR A 1 77 ? 7.958 -1.486 -10.157 1.00 84.94 77 THR A O 1
ATOM 645 N N . GLY A 1 78 ? 8.701 -1.343 -8.049 1.00 80.69 78 GLY A N 1
ATOM 646 C CA . GLY A 1 78 ? 9.904 -0.571 -8.363 1.00 80.69 78 GLY A CA 1
ATOM 647 C C . GLY A 1 78 ? 9.657 0.916 -8.659 1.00 80.69 78 GLY A C 1
ATOM 648 O O . GLY A 1 78 ? 10.625 1.663 -8.804 1.00 80.69 78 GLY A O 1
ATOM 649 N N . PHE A 1 79 ? 8.401 1.377 -8.715 1.00 80.38 79 PHE A N 1
ATOM 650 C CA . PHE A 1 79 ? 8.072 2.789 -8.910 1.00 80.38 79 PHE A CA 1
ATOM 651 C C . PHE A 1 79 ? 8.098 3.562 -7.598 1.00 80.38 79 PHE A C 1
ATOM 653 O O . PHE A 1 79 ? 7.700 3.069 -6.548 1.00 80.38 79 PHE A O 1
ATOM 660 N N . GLU A 1 80 ? 8.512 4.822 -7.671 1.00 74.50 80 GLU A N 1
ATOM 661 C CA . GLU A 1 80 ? 8.664 5.681 -6.492 1.00 74.50 80 GLU A CA 1
ATOM 662 C C . GLU A 1 80 ? 7.328 6.220 -5.958 1.00 74.50 80 GLU A C 1
ATOM 664 O O . GLU A 1 80 ? 7.158 6.384 -4.750 1.00 74.50 80 GLU A O 1
ATOM 669 N N . HIS A 1 81 ? 6.361 6.486 -6.842 1.00 71.19 81 HIS A N 1
ATOM 670 C CA . HIS A 1 81 ? 5.087 7.092 -6.462 1.00 71.19 81 HIS A CA 1
ATOM 671 C C . HIS A 1 81 ? 3.906 6.425 -7.161 1.00 71.19 81 HIS A C 1
ATOM 673 O O . HIS A 1 81 ? 3.857 6.364 -8.388 1.00 71.19 81 HIS A O 1
ATOM 679 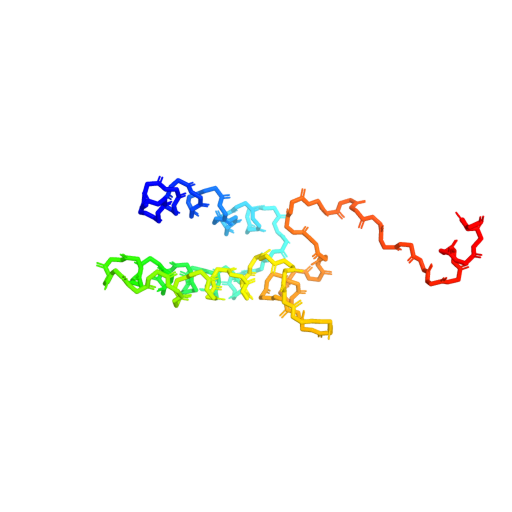N N . GLN A 1 82 ? 2.893 6.041 -6.382 1.00 65.62 82 GLN A N 1
ATOM 680 C CA . GLN A 1 82 ? 1.643 5.498 -6.919 1.00 65.62 82 GLN A CA 1
ATOM 681 C C . GLN A 1 82 ? 0.868 6.525 -7.755 1.00 65.62 82 GLN A C 1
ATOM 683 O O . GLN A 1 82 ? 0.303 6.184 -8.787 1.00 65.62 82 GLN A O 1
ATOM 688 N N . GLY A 1 83 ? 0.870 7.796 -7.342 1.00 63.97 83 GLY A N 1
ATOM 689 C CA . GLY A 1 83 ? 0.157 8.866 -8.050 1.00 63.97 83 GLY A CA 1
ATOM 690 C C . GLY A 1 83 ? 0.863 9.382 -9.308 1.00 63.97 83 GLY A C 1
ATOM 691 O O . GLY A 1 83 ? 0.304 10.213 -10.019 1.00 63.97 83 GLY A O 1
ATOM 692 N N . SER A 1 84 ? 2.104 8.957 -9.576 1.00 58.06 84 SER A N 1
ATOM 693 C CA . SER A 1 84 ? 2.831 9.372 -10.776 1.00 58.06 84 SER A CA 1
ATOM 694 C C . SER A 1 84 ? 4.013 8.450 -11.063 1.00 58.06 84 SER A C 1
ATOM 696 O O . SER A 1 84 ? 5.104 8.624 -10.524 1.00 58.06 84 SER A O 1
ATOM 698 N N . ILE A 1 85 ? 3.805 7.516 -11.989 1.00 57.53 85 ILE A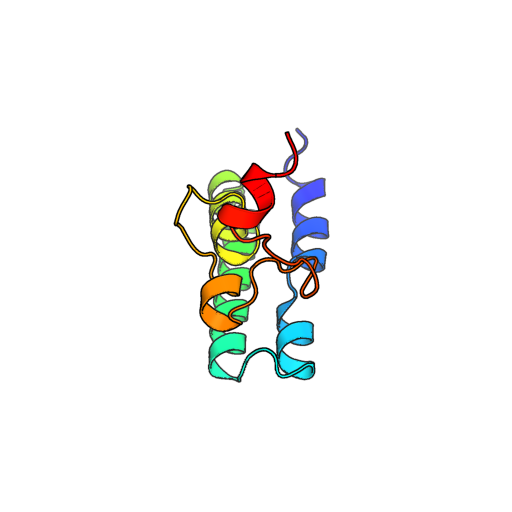 N 1
ATOM 699 C CA . ILE A 1 85 ? 4.864 6.661 -12.546 1.00 57.53 85 ILE A CA 1
ATOM 700 C C . ILE A 1 85 ? 5.900 7.495 -13.332 1.00 57.53 85 ILE A C 1
ATOM 702 O O . ILE A 1 85 ? 7.068 7.130 -13.420 1.00 57.53 85 ILE A O 1
ATOM 706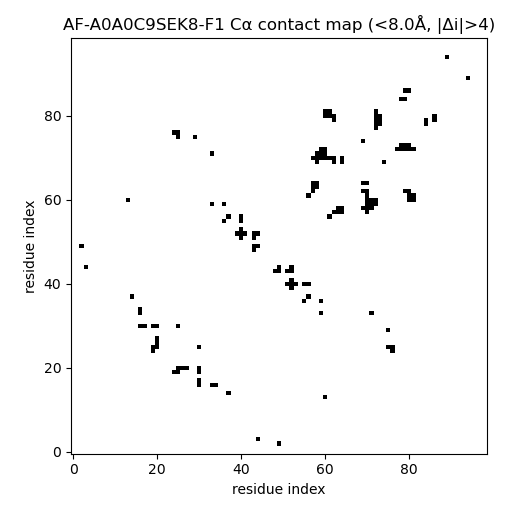 N N . ALA A 1 86 ? 5.489 8.650 -13.867 1.00 55.12 86 ALA A N 1
ATOM 707 C CA . ALA A 1 86 ? 6.324 9.531 -14.684 1.00 55.12 86 ALA A CA 1
ATOM 708 C C . ALA A 1 86 ? 7.163 1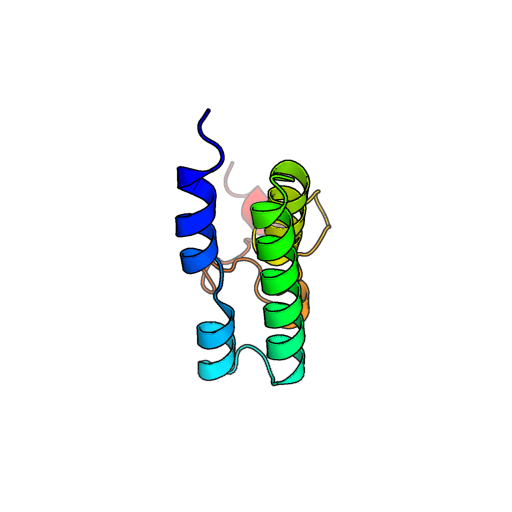0.542 -13.880 1.00 55.12 86 ALA A C 1
ATOM 710 O O . ALA A 1 86 ? 7.948 11.289 -14.471 1.00 55.12 86 ALA A O 1
ATOM 711 N N . LYS A 1 87 ? 7.015 10.616 -12.547 1.00 57.12 87 LYS A N 1
ATOM 712 C CA . LYS A 1 87 ? 7.809 11.548 -11.737 1.00 57.12 87 LYS A CA 1
ATOM 713 C C . LYS A 1 87 ? 9.270 11.106 -11.718 1.00 57.12 87 LYS A C 1
ATOM 715 O O . LYS A 1 87 ? 9.667 10.196 -10.996 1.00 57.12 87 LYS A O 1
ATOM 720 N N . ARG A 1 88 ? 10.082 11.794 -12.519 1.00 49.62 88 ARG A N 1
ATOM 721 C CA . ARG A 1 88 ? 11.532 11.626 -12.547 1.00 49.62 88 ARG A CA 1
ATOM 722 C C . ARG A 1 88 ? 12.128 12.090 -11.218 1.00 49.62 88 ARG A C 1
ATOM 724 O O . ARG A 1 88 ? 11.945 13.239 -10.823 1.00 49.62 88 ARG A O 1
ATOM 731 N N . LYS A 1 89 ? 12.908 11.226 -10.569 1.00 61.19 89 LYS A N 1
ATOM 732 C CA . LYS A 1 89 ? 13.836 11.643 -9.515 1.00 61.19 89 LYS A CA 1
ATOM 733 C C . LYS A 1 89 ? 15.025 12.320 -10.184 1.00 61.19 89 LYS A C 1
ATOM 735 O O . LYS A 1 89 ? 15.750 11.683 -10.948 1.00 61.19 89 LYS A O 1
ATOM 740 N N . LEU A 1 90 ? 15.196 13.616 -9.945 1.00 64.19 90 LEU A N 1
ATOM 741 C CA . LEU A 1 90 ? 16.404 14.307 -10.376 1.00 64.19 90 LEU A CA 1
ATOM 742 C C . LEU A 1 90 ? 17.584 13.731 -9.573 1.00 64.19 90 LEU A C 1
ATOM 744 O O . LEU A 1 90 ? 17.475 13.625 -8.346 1.00 64.19 90 LEU A O 1
ATOM 748 N N . PRO A 1 91 ? 18.675 13.302 -10.233 1.00 66.19 91 PRO A N 1
ATOM 749 C CA . PRO A 1 91 ? 19.905 12.929 -9.544 1.00 66.19 91 PRO A CA 1
ATOM 750 C C . PRO A 1 91 ? 20.355 14.065 -8.620 1.00 66.19 91 PRO A C 1
ATOM 752 O O . PRO A 1 91 ? 20.103 15.237 -8.915 1.00 66.19 91 PRO A O 1
ATOM 755 N N . LYS A 1 92 ? 21.014 13.733 -7.502 1.00 71.31 92 LYS A N 1
ATOM 756 C CA . LYS A 1 92 ? 21.469 14.741 -6.524 1.00 71.31 92 LYS A CA 1
ATOM 757 C C . LYS A 1 92 ? 22.364 15.791 -7.184 1.00 71.31 92 LYS A C 1
ATOM 759 O O . LYS A 1 92 ? 22.300 16.964 -6.847 1.00 71.31 92 LYS A O 1
ATOM 764 N N . GLU A 1 93 ? 23.136 15.349 -8.164 1.00 74.19 93 GLU A N 1
ATOM 765 C CA . GLU A 1 93 ? 24.032 16.135 -8.995 1.00 74.19 93 GLU A CA 1
ATOM 766 C C . GLU A 1 93 ? 23.274 17.187 -9.812 1.00 74.19 93 GLU A C 1
ATOM 768 O O . GLU A 1 93 ? 23.769 18.289 -9.983 1.00 74.19 93 GLU A O 1
ATOM 773 N N . VAL A 1 94 ? 22.062 16.878 -10.288 1.00 70.00 94 VAL A N 1
ATOM 774 C CA . VAL A 1 94 ? 21.238 17.810 -11.078 1.00 70.00 94 VAL A CA 1
ATOM 775 C C . VAL A 1 94 ? 20.532 18.825 -10.179 1.00 70.00 94 VAL A C 1
ATOM 777 O O . VAL A 1 94 ? 20.370 19.976 -10.569 1.00 70.00 94 VAL A O 1
ATOM 780 N N . LEU A 1 95 ? 20.151 18.422 -8.963 1.00 71.56 95 LEU A N 1
ATOM 781 C CA . LEU A 1 95 ? 19.556 19.328 -7.975 1.00 71.56 95 LEU A CA 1
ATOM 782 C C . LEU A 1 95 ? 20.536 20.421 -7.519 1.00 71.56 95 LEU A C 1
ATOM 784 O O . LEU A 1 95 ? 20.100 21.524 -7.219 1.00 71.56 95 LEU A O 1
ATOM 788 N N . ALA A 1 96 ? 21.843 20.140 -7.530 1.00 76.75 96 ALA A N 1
ATOM 789 C CA . ALA A 1 96 ? 22.886 21.092 -7.145 1.00 76.75 96 ALA A CA 1
ATOM 790 C C . ALA A 1 96 ? 23.045 22.295 -8.102 1.00 76.75 96 ALA A C 1
ATOM 792 O O . ALA A 1 96 ? 23.730 23.248 -7.752 1.00 76.75 96 ALA A O 1
ATOM 793 N N . TYR A 1 97 ? 22.439 22.263 -9.296 1.00 69.62 97 TYR A N 1
ATOM 794 C CA . TYR A 1 97 ? 22.506 23.344 -10.295 1.00 69.62 97 TYR A CA 1
ATOM 795 C C . TYR A 1 97 ? 21.214 24.177 -10.393 1.00 69.62 97 TYR A C 1
ATOM 797 O O . TYR A 1 97 ? 21.050 24.946 -11.340 1.00 69.62 97 TYR A O 1
ATOM 805 N N . TRP A 1 98 ? 20.267 23.983 -9.473 1.00 62.00 98 TRP A N 1
ATOM 806 C CA . TRP A 1 98 ? 18.962 24.659 -9.466 1.00 62.00 98 TRP A CA 1
ATOM 807 C C . TRP A 1 98 ? 18.773 25.653 -8.304 1.00 62.00 98 TRP A C 1
ATOM 809 O O . TRP A 1 98 ? 17.665 26.158 -8.126 1.00 62.00 98 TRP A O 1
ATOM 819 N N . GLU A 1 99 ? 19.842 25.952 -7.561 1.00 51.69 99 GLU A N 1
ATOM 820 C CA . GLU A 1 99 ? 19.947 27.081 -6.616 1.00 51.69 99 GLU A CA 1
ATOM 821 C C . GLU A 1 99 ? 20.590 28.300 -7.293 1.00 51.69 99 GLU A C 1
ATOM 823 O O . GLU A 1 99 ? 20.166 29.434 -6.972 1.00 51.69 99 GLU A O 1
#

Sequence (99 aa):
MLGVGFLFPLLDIADSTEYLYISRLIDDHGRKQFVERFKLIRYFVEEEEYFEAAKFLTRTVMSMSKPGEKTLFQLITGFEHQGSIAKRKLPKEVLAYWE